Protein AF-A0A942HMV2-F1 (afdb_monomer)

Nearest PDB structures (foldseek):
  3lci-assembly1_A  TM=7.720E-01  e=3.658E-01  Escherichia coli K-12
  2wpb-assembly1_A  TM=7.862E-01  e=8.341E-01  Escherichia coli
  1fdz-assembly1_C  TM=6.994E-01  e=6.472E-01  Escherichia coli
  1nal-assembly1_3  TM=7.003E-01  e=8.886E-01  Escherichia coli
  6rkq-assembly1_A-2  TM=5.904E-01  e=3.365E+00  Zymomonas mobilis subsp. mobilis ZM4 = ATCC 31821

Mean predicted aligned error: 3.03 Å

Radius of gyration: 12.49 Å; Cα contacts (8 Å, |Δi|>4): 85; chains: 1; bounding box: 26×20×34 Å

Structure (mmCIF, N/CA/C/O backbone):
data_AF-A0A942HMV2-F1
#
_entry.id   AF-A0A942HMV2-F1
#
loop_
_atom_site.group_PDB
_atom_site.id
_atom_site.type_symbol
_atom_site.label_atom_id
_atom_site.label_alt_id
_atom_site.label_comp_id
_atom_site.label_asym_id
_atom_site.label_entity_id
_atom_site.label_seq_id
_atom_site.pdbx_PDB_ins_code
_atom_site.Cartn_x
_atom_site.Cartn_y
_atom_site.Cartn_z
_atom_site.occupancy
_atom_site.B_iso_or_equiv
_atom_site.auth_seq_id
_atom_site.auth_comp_id
_atom_site.auth_asym_id
_atom_site.auth_atom_id
_atom_site.pdbx_PDB_model_num
ATOM 1 N N . GLU A 1 1 ? 5.265 0.348 13.594 1.00 82.56 1 GLU A N 1
ATOM 2 C CA . GLU A 1 1 ? 4.776 1.085 14.782 1.00 82.56 1 GLU A CA 1
ATOM 3 C C . GLU A 1 1 ? 4.039 2.378 14.431 1.00 82.56 1 GLU A C 1
ATOM 5 O O . GLU A 1 1 ? 2.855 2.461 14.726 1.00 82.56 1 GLU A O 1
ATOM 10 N N . ALA A 1 2 ? 4.660 3.338 13.733 1.00 94.38 2 ALA A N 1
ATOM 11 C CA . ALA A 1 2 ? 3.998 4.603 13.370 1.00 94.38 2 ALA A CA 1
ATOM 12 C C . ALA A 1 2 ? 2.667 4.420 12.605 1.00 94.38 2 ALA A C 1
ATOM 14 O O . ALA A 1 2 ? 1.673 5.047 12.951 1.00 94.38 2 ALA A O 1
ATOM 15 N N . ILE A 1 3 ? 2.616 3.508 11.622 1.00 95.25 3 ILE A N 1
ATOM 16 C CA . ILE A 1 3 ? 1.394 3.223 10.844 1.00 95.25 3 ILE A CA 1
ATOM 17 C C . ILE A 1 3 ? 0.229 2.804 11.756 1.00 95.25 3 ILE A C 1
ATOM 19 O O . ILE A 1 3 ? -0.867 3.341 11.630 1.00 95.25 3 ILE A O 1
ATOM 23 N N . ARG A 1 4 ? 0.475 1.891 12.704 1.00 94.31 4 ARG A N 1
ATOM 24 C CA . ARG A 1 4 ? -0.531 1.414 13.666 1.00 94.31 4 ARG A CA 1
ATOM 25 C C . ARG A 1 4 ? -1.070 2.559 14.518 1.00 94.31 4 ARG A C 1
ATOM 27 O O . ARG A 1 4 ? -2.279 2.723 14.611 1.00 94.31 4 ARG A O 1
ATOM 34 N N . GLN A 1 5 ? -0.179 3.385 15.066 1.00 96.00 5 GLN A N 1
ATOM 35 C CA . GLN A 1 5 ? -0.568 4.542 15.876 1.00 96.00 5 GLN A CA 1
ATOM 36 C C . GLN A 1 5 ? -1.412 5.544 15.075 1.00 96.00 5 GLN A C 1
ATOM 38 O O . GLN A 1 5 ? -2.402 6.060 15.592 1.00 96.00 5 GLN A O 1
ATOM 43 N N . CYS A 1 6 ? -1.072 5.794 13.805 1.00 95.69 6 CYS A N 1
ATOM 44 C CA . CYS A 1 6 ? -1.878 6.649 12.933 1.00 95.69 6 CYS A CA 1
ATOM 45 C C . CYS A 1 6 ? -3.274 6.066 12.677 1.00 95.69 6 CYS A C 1
ATOM 47 O O . CYS A 1 6 ? -4.246 6.816 12.726 1.00 95.69 6 CYS A O 1
ATOM 49 N N . VAL A 1 7 ? -3.381 4.756 12.421 1.00 95.00 7 VAL A N 1
ATOM 50 C CA . VAL A 1 7 ? -4.678 4.089 12.215 1.00 95.00 7 VAL A CA 1
ATOM 51 C C . VAL A 1 7 ? -5.535 4.158 13.479 1.00 95.00 7 VAL A C 1
ATOM 53 O O . VAL A 1 7 ? -6.674 4.605 13.407 1.00 95.00 7 VAL A O 1
ATOM 56 N N . GLU A 1 8 ? -4.979 3.813 14.641 1.00 94.12 8 GLU A N 1
ATOM 57 C CA . GLU A 1 8 ? -5.691 3.876 15.927 1.00 94.12 8 GLU A CA 1
ATOM 58 C C . GLU A 1 8 ? -6.155 5.300 16.268 1.00 94.12 8 GLU A C 1
ATOM 60 O O . GLU A 1 8 ? -7.258 5.498 16.775 1.00 94.12 8 GLU A O 1
ATOM 65 N N . SER A 1 9 ? -5.349 6.312 15.936 1.00 96.19 9 SER A N 1
ATOM 66 C CA . SER A 1 9 ? -5.689 7.718 16.194 1.00 96.19 9 SER A CA 1
ATOM 67 C C . SER A 1 9 ? -6.773 8.266 15.259 1.00 96.19 9 SER A C 1
ATOM 69 O O . SER A 1 9 ? -7.388 9.285 15.570 1.00 96.19 9 SER A O 1
ATOM 71 N N . ALA A 1 10 ? -7.010 7.627 14.110 1.00 95.19 10 ALA A N 1
ATOM 72 C CA . ALA A 1 10 ? -7.973 8.091 13.112 1.00 95.19 10 ALA A CA 1
ATOM 73 C C . ALA A 1 10 ? -9.435 7.768 13.477 1.00 95.19 10 ALA A C 1
ATOM 75 O O . ALA A 1 10 ? -10.362 8.280 12.837 1.00 95.19 10 ALA A O 1
ATOM 76 N N . GLY A 1 11 ? -9.659 6.937 14.502 1.00 90.00 11 GLY A N 1
ATOM 77 C CA . GLY A 1 11 ? -10.988 6.494 14.916 1.00 90.00 11 GLY A CA 1
ATOM 78 C C . GLY A 1 11 ? -11.768 5.897 13.742 1.00 90.00 11 GLY A C 1
ATOM 79 O O . GLY A 1 11 ? -11.315 4.971 13.082 1.00 90.00 11 GLY A O 1
ATOM 80 N N . ARG A 1 12 ? -12.937 6.471 13.429 1.00 90.06 12 ARG A N 1
ATOM 81 C CA . ARG A 1 12 ? -13.832 5.964 12.370 1.00 90.06 12 ARG A CA 1
ATOM 82 C C . ARG A 1 12 ? -13.445 6.387 10.947 1.00 90.06 12 ARG A C 1
ATOM 84 O O . ARG A 1 12 ? -14.145 6.015 10.001 1.00 90.06 12 ARG A O 1
ATOM 91 N N . ALA A 1 13 ? -12.412 7.210 10.778 1.00 94.06 13 ALA A N 1
ATOM 92 C CA . ALA A 1 13 ? -11.977 7.650 9.458 1.00 94.06 13 ALA A CA 1
ATOM 93 C C . ALA A 1 13 ? -11.203 6.538 8.734 1.00 94.06 13 ALA A C 1
ATOM 95 O O . ALA A 1 13 ? -10.414 5.812 9.333 1.00 94.06 13 ALA A O 1
ATOM 96 N N . LEU A 1 14 ? -11.404 6.421 7.418 1.00 93.69 14 LEU A N 1
ATOM 97 C CA . LEU A 1 14 ? -10.623 5.495 6.599 1.00 93.69 14 LEU A CA 1
ATOM 98 C C . LEU A 1 14 ? -9.201 6.034 6.426 1.00 93.69 14 LEU A C 1
ATOM 100 O O . LEU A 1 14 ? -9.013 7.194 6.062 1.00 93.69 14 LEU A O 1
ATOM 104 N N . VAL A 1 15 ? -8.209 5.170 6.633 1.00 95.69 15 VAL A N 1
ATOM 105 C CA . VAL A 1 15 ? -6.790 5.514 6.491 1.00 95.69 15 VAL A CA 1
ATOM 106 C C . VAL A 1 15 ? -6.197 4.758 5.315 1.00 95.69 15 VAL A C 1
ATOM 108 O O . VAL A 1 15 ? -6.294 3.535 5.254 1.00 95.69 15 VAL A O 1
ATOM 111 N N . VAL A 1 16 ? -5.553 5.474 4.398 1.00 96.44 16 VAL A N 1
ATOM 112 C CA . VAL A 1 16 ? -4.768 4.882 3.309 1.00 96.44 16 VAL A CA 1
ATOM 113 C C . VAL A 1 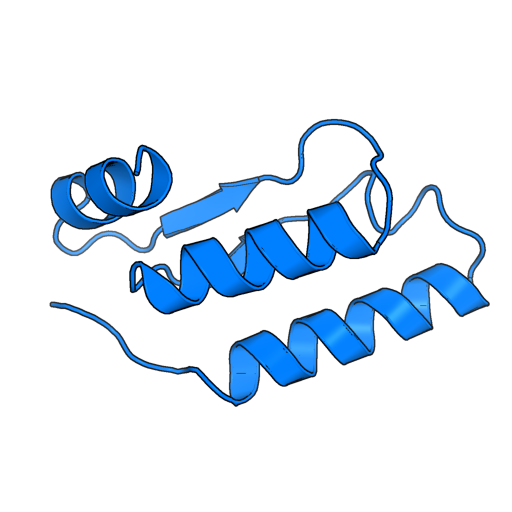16 ? -3.326 5.366 3.387 1.00 96.44 16 VAL A C 1
ATOM 115 O O . VAL A 1 16 ? -3.075 6.531 3.696 1.00 96.44 16 VAL A O 1
ATOM 118 N N . LEU A 1 17 ? -2.370 4.481 3.112 1.00 96.75 17 LEU A N 1
ATOM 119 C CA . LEU A 1 17 ? -0.947 4.815 3.149 1.00 96.75 17 LEU A CA 1
ATOM 120 C C . LEU A 1 17 ? -0.468 5.329 1.784 1.00 96.75 17 LEU A C 1
ATOM 122 O O . LEU A 1 17 ? -0.652 4.670 0.759 1.00 96.75 17 LEU A O 1
ATOM 126 N N . SER A 1 18 ? 0.164 6.504 1.766 1.00 96.44 18 SER A N 1
ATOM 127 C CA . SER A 1 18 ? 0.768 7.076 0.556 1.00 96.44 18 SER A CA 1
ATOM 128 C C . SER A 1 18 ? 2.170 6.518 0.316 1.00 96.44 18 SER A C 1
ATOM 130 O O . SER A 1 18 ? 2.961 6.390 1.244 1.00 96.44 18 SER A O 1
ATOM 132 N N . GLY A 1 19 ? 2.496 6.215 -0.943 1.00 91.62 19 GLY A N 1
ATOM 133 C CA . GLY A 1 19 ? 3.750 5.538 -1.305 1.00 91.62 19 GLY A CA 1
ATOM 134 C C . GLY A 1 19 ? 4.999 6.409 -1.401 1.00 91.62 19 GLY A C 1
ATOM 135 O O . GLY A 1 19 ? 6.081 5.866 -1.581 1.00 91.62 19 GLY A O 1
ATOM 136 N N . GLY A 1 20 ? 4.887 7.738 -1.332 1.00 93.81 20 GLY A N 1
ATOM 137 C CA . GLY A 1 20 ? 6.059 8.611 -1.445 1.00 93.81 20 GLY A CA 1
ATOM 138 C C . GLY A 1 20 ? 6.794 8.475 -2.790 1.00 93.81 20 GLY A C 1
ATOM 139 O O . GLY A 1 20 ? 6.154 8.438 -3.849 1.00 93.81 20 GLY A O 1
ATOM 140 N N . SER A 1 21 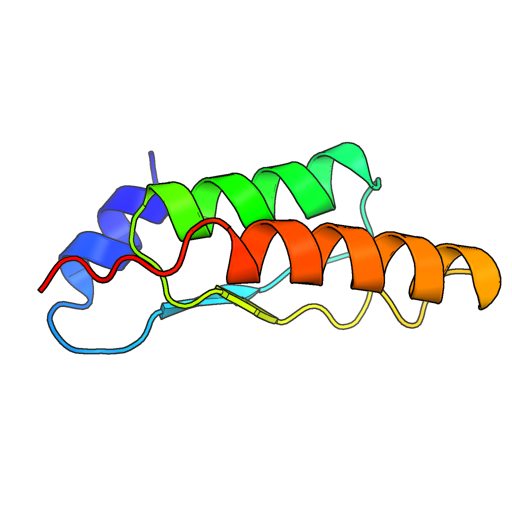? 8.131 8.535 -2.753 1.00 96.75 21 SER A N 1
ATOM 141 C CA . SER A 1 21 ? 9.025 8.362 -3.914 1.00 96.75 21 SER A CA 1
ATOM 142 C C . SER A 1 21 ? 9.016 6.919 -4.429 1.00 96.75 21 SER A C 1
ATOM 144 O O . SER A 1 21 ? 8.536 6.024 -3.741 1.00 96.75 21 SER A O 1
ATOM 146 N N . LYS A 1 22 ? 9.527 6.693 -5.649 1.00 97.00 22 LYS A N 1
ATOM 147 C CA . LYS A 1 22 ? 9.692 5.332 -6.177 1.00 97.00 22 LYS A 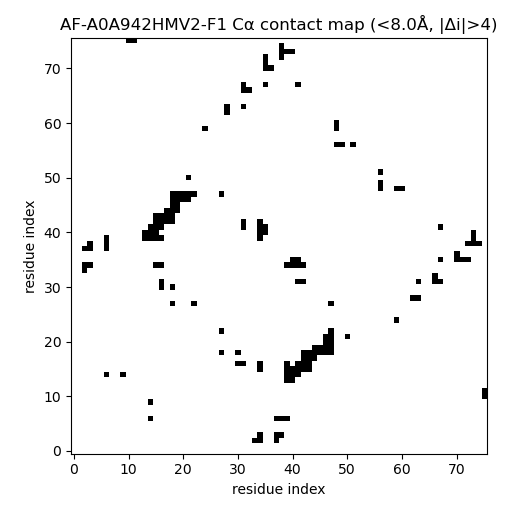CA 1
ATOM 148 C C . LYS A 1 22 ? 10.690 4.567 -5.302 1.00 97.00 22 LYS A C 1
ATOM 150 O O . LYS A 1 22 ? 11.789 5.065 -5.065 1.00 97.00 22 LYS A O 1
ATOM 155 N N . VAL A 1 23 ? 10.291 3.386 -4.852 1.00 97.56 23 VAL A N 1
ATOM 156 C CA . VAL A 1 23 ? 11.095 2.422 -4.088 1.00 97.56 23 VAL A CA 1
ATOM 157 C C . VAL A 1 23 ? 10.955 1.030 -4.716 1.00 97.56 23 VAL A C 1
ATOM 159 O O . VAL A 1 23 ? 10.195 0.852 -5.675 1.00 97.56 23 VAL A O 1
ATOM 162 N N . ASP A 1 24 ? 11.715 0.060 -4.214 1.00 97.62 24 ASP A N 1
ATOM 163 C CA . ASP A 1 24 ? 11.644 -1.331 -4.666 1.00 97.62 24 ASP A CA 1
ATOM 164 C C . ASP A 1 24 ? 10.319 -2.027 -4.299 1.00 97.62 24 ASP A C 1
ATOM 166 O O . ASP A 1 24 ? 9.519 -1.556 -3.487 1.00 97.62 24 ASP A O 1
ATOM 170 N N . ASP A 1 25 ? 10.073 -3.158 -4.953 1.00 97.69 25 ASP A N 1
ATOM 171 C CA . ASP A 1 25 ? 8.837 -3.942 -4.857 1.00 97.69 25 ASP A CA 1
ATOM 172 C C . ASP A 1 25 ? 8.626 -4.486 -3.452 1.00 97.69 25 ASP A C 1
ATOM 174 O O . ASP A 1 25 ? 7.503 -4.470 -2.947 1.00 97.69 25 ASP A O 1
ATOM 178 N N . GLU A 1 26 ? 9.705 -4.926 -2.804 1.00 97.81 26 GLU A N 1
ATOM 179 C CA . GLU A 1 26 ? 9.657 -5.448 -1.445 1.00 97.81 26 GLU A CA 1
ATOM 180 C C . GLU A 1 26 ? 9.115 -4.386 -0.488 1.00 97.81 26 GLU A C 1
ATOM 182 O O . GLU A 1 26 ? 8.164 -4.654 0.248 1.00 97.81 26 GLU A O 1
ATOM 187 N N . THR A 1 27 ? 9.630 -3.161 -0.578 1.00 97.38 27 THR A N 1
ATOM 188 C CA . THR A 1 27 ? 9.195 -2.016 0.223 1.00 97.38 27 THR A CA 1
ATOM 189 C C . THR A 1 27 ? 7.741 -1.640 -0.077 1.00 97.38 27 THR A C 1
ATOM 191 O O . THR A 1 27 ? 6.952 -1.432 0.846 1.00 97.38 27 THR A O 1
ATOM 194 N N . VAL A 1 28 ? 7.338 -1.593 -1.355 1.00 97.88 28 VAL A N 1
ATOM 195 C CA . VAL A 1 28 ? 5.942 -1.311 -1.757 1.00 97.88 28 VAL A CA 1
ATOM 196 C C . VAL A 1 28 ? 4.970 -2.334 -1.162 1.00 97.88 28 VAL A C 1
ATOM 198 O O . VAL A 1 28 ? 3.931 -1.975 -0.591 1.00 97.88 28 VAL A O 1
ATOM 201 N N . LEU A 1 29 ? 5.296 -3.620 -1.282 1.00 97.62 29 LEU A N 1
ATOM 202 C CA . LEU A 1 29 ? 4.455 -4.704 -0.784 1.00 97.62 29 LEU A CA 1
ATOM 203 C C . LEU A 1 29 ? 4.479 -4.776 0.743 1.00 97.62 29 LEU A C 1
ATOM 205 O O . LEU A 1 29 ? 3.451 -5.067 1.354 1.00 97.62 29 LEU A O 1
ATOM 209 N N . GLN A 1 30 ? 5.612 -4.458 1.368 1.00 96.88 30 GLN A N 1
ATOM 210 C CA . GLN A 1 30 ? 5.732 -4.387 2.818 1.00 96.88 30 GLN A CA 1
ATOM 211 C C . GLN A 1 30 ? 4.847 -3.282 3.390 1.00 96.88 30 GLN A C 1
ATOM 213 O O . GLN A 1 30 ? 4.032 -3.562 4.263 1.00 96.88 30 GLN A O 1
ATOM 218 N N . HIS A 1 31 ? 4.895 -2.074 2.827 1.00 96.81 31 HIS A N 1
ATOM 219 C CA . HIS A 1 31 ? 3.984 -0.988 3.195 1.00 96.81 31 HIS A CA 1
ATOM 220 C C . HIS A 1 31 ? 2.510 -1.384 3.044 1.00 96.81 31 HIS A C 1
ATOM 222 O O . HIS A 1 31 ? 1.688 -1.063 3.903 1.00 96.81 31 HIS A O 1
ATOM 228 N N . THR A 1 32 ? 2.175 -2.114 1.973 1.00 97.19 32 THR A N 1
ATOM 229 C CA . THR A 1 32 ? 0.814 -2.627 1.749 1.00 97.19 32 THR A CA 1
ATOM 230 C C . THR A 1 32 ? 0.405 -3.609 2.847 1.00 97.19 32 THR A C 1
ATOM 232 O O . THR A 1 32 ? -0.680 -3.483 3.408 1.00 97.19 32 THR A O 1
ATOM 235 N N . ARG A 1 33 ? 1.270 -4.561 3.213 1.00 96.00 33 ARG A N 1
ATOM 236 C CA . ARG A 1 33 ? 0.996 -5.497 4.314 1.00 96.00 33 ARG A CA 1
ATOM 237 C C . ARG A 1 33 ? 0.859 -4.777 5.651 1.00 96.00 33 ARG A C 1
ATOM 239 O O . ARG A 1 33 ? -0.069 -5.072 6.395 1.00 96.00 33 ARG A O 1
ATOM 246 N N . GLU A 1 34 ? 1.737 -3.823 5.938 1.00 95.75 34 GLU A N 1
ATOM 247 C CA . GLU A 1 34 ? 1.754 -3.094 7.207 1.00 95.75 34 GLU A CA 1
ATOM 248 C C . GLU A 1 34 ? 0.482 -2.278 7.433 1.00 95.75 34 GLU A C 1
ATOM 250 O O . GLU A 1 34 ? -0.093 -2.348 8.519 1.00 95.75 34 GLU A O 1
ATOM 255 N N . ILE A 1 35 ? -0.001 -1.543 6.422 1.00 95.88 35 ILE A N 1
ATOM 256 C CA . ILE A 1 35 ? -1.246 -0.776 6.570 1.00 95.88 35 ILE A CA 1
ATOM 257 C C . ILE A 1 35 ? -2.459 -1.691 6.745 1.00 95.88 35 ILE A C 1
ATOM 259 O O . ILE A 1 35 ? -3.327 -1.389 7.561 1.00 95.88 35 ILE A O 1
ATOM 263 N N . MET A 1 36 ? -2.501 -2.831 6.050 1.00 95.31 36 MET A N 1
ATOM 264 C CA . MET A 1 36 ? -3.593 -3.796 6.201 1.00 95.31 36 MET A CA 1
ATOM 265 C C . MET A 1 36 ? -3.555 -4.488 7.570 1.00 95.31 36 MET A C 1
ATOM 267 O O . MET A 1 36 ? -4.589 -4.621 8.220 1.00 95.31 36 MET A O 1
ATOM 271 N N . GLN A 1 37 ? -2.370 -4.871 8.057 1.00 94.00 37 GLN A N 1
ATOM 272 C CA . GLN A 1 37 ? -2.191 -5.445 9.398 1.00 94.00 37 GLN A CA 1
ATOM 273 C C . GLN A 1 37 ? -2.540 -4.451 10.510 1.00 94.00 37 GLN A C 1
ATOM 275 O O . GLN A 1 37 ? -3.057 -4.854 11.549 1.00 94.00 37 GLN A O 1
ATOM 280 N N . ALA A 1 38 ? -2.300 -3.159 10.287 1.00 94.00 38 ALA A N 1
ATOM 281 C CA . ALA A 1 38 ? -2.685 -2.095 11.206 1.00 94.00 38 ALA A CA 1
ATOM 282 C C . ALA A 1 38 ? -4.202 -1.819 11.242 1.00 94.00 38 ALA A C 1
ATOM 284 O O . ALA A 1 38 ? -4.640 -1.041 12.083 1.00 94.00 38 ALA A O 1
ATOM 285 N N . GLY A 1 39 ? -5.004 -2.425 10.356 1.00 93.44 39 GLY A N 1
ATOM 286 C CA . GLY A 1 39 ? -6.444 -2.161 10.231 1.00 93.44 39 GLY A CA 1
ATOM 287 C C . GLY A 1 39 ? -6.787 -0.961 9.341 1.00 93.44 39 GLY A C 1
ATOM 288 O O . GLY A 1 39 ? -7.924 -0.489 9.343 1.00 93.44 39 GLY A O 1
ATOM 289 N N . GLY A 1 40 ? -5.812 -0.453 8.581 1.00 94.62 40 GLY A N 1
ATOM 290 C CA . GLY A 1 40 ? -6.031 0.576 7.576 1.00 94.62 40 GLY A CA 1
ATOM 291 C C . GLY A 1 40 ? -6.844 0.064 6.382 1.00 94.62 40 GLY A C 1
ATOM 292 O O . GLY A 1 40 ? -7.115 -1.120 6.217 1.00 94.62 40 GLY A O 1
ATOM 293 N N . SER A 1 41 ? -7.261 0.991 5.527 1.00 94.62 41 SER A N 1
ATOM 294 C CA . SER A 1 41 ? -8.166 0.734 4.400 1.00 94.62 41 SER A CA 1
ATOM 295 C C . SER A 1 41 ? -7.459 0.451 3.073 1.00 94.62 41 SER A C 1
ATOM 297 O O . SER A 1 41 ? -8.135 0.123 2.100 1.00 94.62 41 SER A O 1
ATOM 299 N N . GLY A 1 42 ? -6.132 0.594 3.009 1.00 95.75 42 GLY A N 1
ATOM 300 C CA . GLY A 1 42 ? -5.335 0.268 1.826 1.00 95.75 42 GLY A CA 1
ATOM 301 C C . GLY A 1 42 ? -4.210 1.262 1.552 1.00 95.75 42 GLY A C 1
ATOM 302 O O . GLY A 1 42 ? -3.690 1.915 2.457 1.00 95.75 42 GLY A O 1
ATOM 303 N N . VAL A 1 43 ? -3.832 1.378 0.281 1.00 97.38 43 VAL A N 1
ATOM 304 C CA . VAL A 1 43 ? -2.700 2.188 -0.188 1.00 97.38 43 VAL A CA 1
ATOM 305 C C . VAL A 1 43 ? -3.106 3.113 -1.333 1.00 97.38 43 VAL A C 1
ATOM 307 O O . VAL A 1 43 ? -4.038 2.821 -2.080 1.00 97.38 43 VAL A O 1
ATOM 310 N N . ILE A 1 44 ? -2.373 4.214 -1.498 1.00 97.06 44 ILE A N 1
ATOM 311 C CA . ILE A 1 44 ? -2.450 5.095 -2.667 1.00 97.06 44 ILE A CA 1
ATOM 312 C C . ILE A 1 44 ? -1.050 5.299 -3.253 1.00 97.06 44 ILE A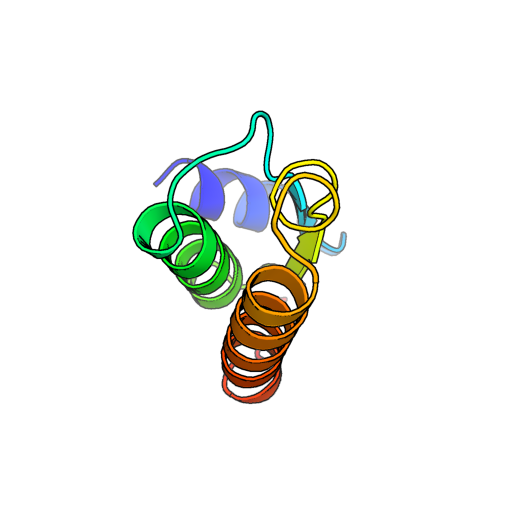 C 1
ATOM 314 O O . ILE A 1 44 ? -0.218 6.049 -2.734 1.00 97.06 44 ILE A O 1
ATOM 318 N N . PHE A 1 45 ? -0.773 4.611 -4.360 1.00 97.69 45 PHE A N 1
ATOM 319 C CA . PHE A 1 45 ? 0.539 4.605 -5.000 1.00 97.69 45 PHE A CA 1
ATOM 320 C C . PHE A 1 45 ? 0.491 5.247 -6.385 1.00 97.69 45 PHE A C 1
ATOM 322 O O . PHE A 1 45 ? -0.089 4.709 -7.319 1.00 97.69 45 PHE A O 1
ATOM 329 N N . GLY A 1 46 ? 1.148 6.405 -6.506 1.00 97.56 46 GLY A N 1
ATOM 330 C CA . GLY A 1 46 ? 1.458 7.041 -7.786 1.00 97.56 46 GLY A CA 1
ATOM 331 C C . GLY A 1 46 ? 2.776 6.502 -8.332 1.00 97.56 46 GLY 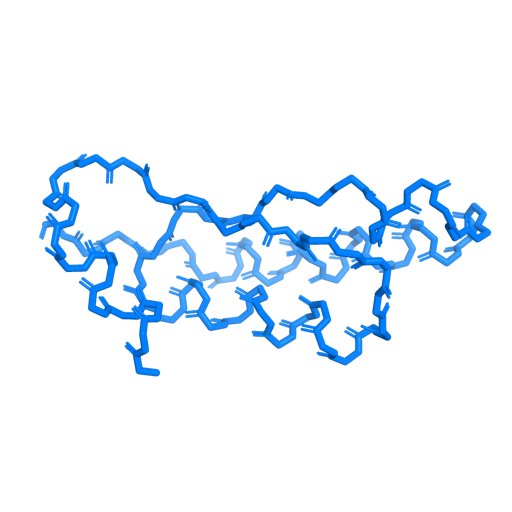A C 1
ATOM 332 O O . GLY A 1 46 ? 2.792 5.480 -9.004 1.00 97.56 46 GLY A O 1
ATOM 333 N N . ARG A 1 47 ? 3.898 7.164 -7.992 1.00 97.94 47 ARG A N 1
ATOM 334 C CA . ARG A 1 47 ? 5.282 6.867 -8.454 1.00 97.94 47 ARG A CA 1
ATOM 335 C C . ARG A 1 47 ? 5.686 5.395 -8.399 1.00 97.94 47 ARG A C 1
ATOM 337 O O . ARG A 1 47 ? 6.343 4.926 -9.317 1.00 97.94 47 ARG A O 1
ATOM 344 N N . ASN A 1 48 ? 5.217 4.661 -7.397 1.00 98.12 48 ASN A N 1
ATOM 345 C CA . ASN A 1 48 ? 5.455 3.223 -7.271 1.00 98.12 48 ASN A CA 1
ATOM 346 C C . ASN A 1 48 ? 4.698 2.349 -8.288 1.00 98.12 48 ASN A C 1
ATOM 348 O O . ASN A 1 48 ? 4.823 1.135 -8.221 1.00 98.12 48 ASN A O 1
ATOM 352 N N . VAL A 1 49 ? 3.944 2.938 -9.220 1.00 98.06 49 VAL A N 1
ATOM 353 C CA . VAL A 1 49 ? 3.239 2.249 -10.310 1.00 98.06 49 VAL A CA 1
ATOM 354 C C . VAL A 1 49 ? 3.649 2.833 -11.666 1.00 98.06 49 VAL A C 1
ATOM 356 O O . VAL A 1 49 ? 4.379 2.194 -12.410 1.00 98.06 49 VAL A O 1
ATOM 359 N N . TRP A 1 50 ? 3.258 4.073 -11.980 1.00 96.25 50 TRP A N 1
ATOM 360 C CA . TRP A 1 50 ? 3.440 4.677 -13.318 1.00 96.25 50 TRP A CA 1
ATOM 361 C C . TRP A 1 50 ? 4.888 4.976 -13.750 1.00 96.25 50 TRP A C 1
ATOM 363 O O . TRP A 1 50 ? 5.109 5.280 -14.915 1.00 96.25 50 TRP A O 1
ATOM 373 N N . GLN A 1 51 ? 5.872 4.923 -12.843 1.00 97.75 51 GLN A N 1
ATOM 374 C CA . GLN A 1 51 ? 7.298 5.084 -13.188 1.00 97.75 51 GLN A CA 1
ATOM 375 C C . GLN A 1 51 ? 8.013 3.738 -13.397 1.00 97.75 51 GLN A C 1
ATOM 377 O O . GLN A 1 51 ? 9.247 3.683 -13.396 1.00 97.75 51 GLN A O 1
ATOM 382 N N . ARG A 1 52 ? 7.265 2.637 -13.467 1.00 97.38 52 ARG A N 1
ATOM 383 C CA . ARG A 1 52 ? 7.758 1.294 -13.789 1.00 97.38 52 ARG A CA 1
ATOM 384 C C . ARG A 1 52 ? 7.462 0.985 -15.250 1.00 97.38 52 ARG A C 1
ATOM 386 O O . ARG A 1 52 ? 6.577 1.606 -15.839 1.00 97.38 52 ARG A O 1
ATOM 393 N N . GLU A 1 53 ? 8.161 -0.001 -15.800 1.00 98.12 53 GLU A N 1
ATOM 394 C CA . GLU A 1 53 ? 7.767 -0.556 -17.092 1.00 98.12 53 GLU A CA 1
ATOM 395 C C . GLU A 1 53 ? 6.371 -1.177 -16.993 1.00 98.12 53 GLU A C 1
ATOM 397 O O . GLU A 1 53 ? 5.956 -1.640 -15.931 1.00 98.12 53 GLU A O 1
ATOM 402 N N . TRP A 1 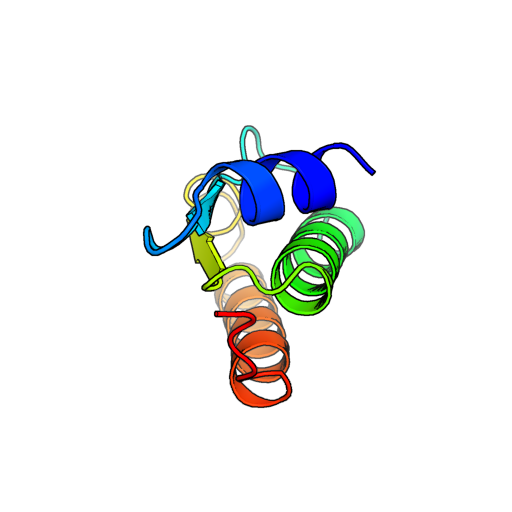54 ? 5.621 -1.187 -18.096 1.00 97.81 54 TRP A N 1
ATOM 403 C CA . TRP A 1 54 ? 4.205 -1.578 -18.079 1.00 97.81 54 TRP A CA 1
ATOM 404 C C . TRP A 1 54 ? 3.967 -2.978 -17.487 1.00 97.81 54 TRP A C 1
ATOM 406 O O . TRP A 1 54 ? 3.034 -3.176 -16.706 1.00 97.81 54 TRP A O 1
ATOM 416 N N . SER A 1 55 ? 4.824 -3.946 -17.825 1.00 98.19 55 SER A N 1
ATOM 417 C CA . SER A 1 55 ? 4.734 -5.316 -17.306 1.00 98.19 55 SER A CA 1
ATOM 418 C C . SER A 1 55 ? 4.984 -5.372 -15.798 1.00 98.19 55 SER A C 1
ATOM 420 O O . SER A 1 55 ? 4.239 -6.035 -15.078 1.00 98.19 55 SER A O 1
ATOM 422 N N . GLU A 1 56 ? 5.981 -4.636 -15.308 1.00 98.12 56 GLU A N 1
ATOM 423 C CA . GLU A 1 56 ? 6.300 -4.522 -13.882 1.00 98.12 56 GLU A CA 1
ATOM 424 C C . GLU A 1 56 ? 5.194 -3.791 -13.114 1.00 98.12 56 GLU A C 1
ATOM 426 O O . GLU A 1 56 ? 4.834 -4.191 -12.008 1.00 98.12 56 GLU A O 1
ATOM 431 N N . ALA A 1 57 ? 4.62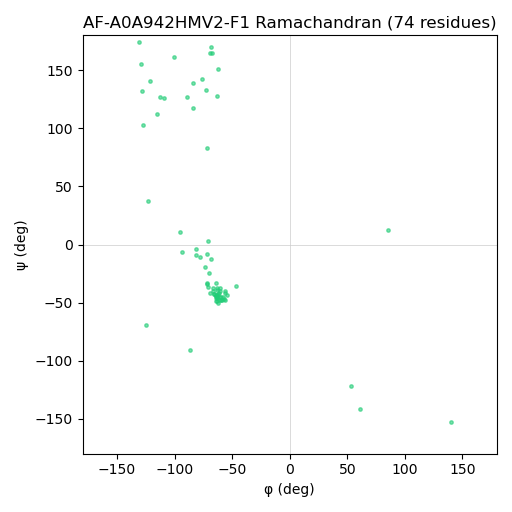3 -2.736 -13.704 1.00 98.44 57 ALA A N 1
ATOM 432 C CA . ALA A 1 57 ? 3.509 -1.990 -13.132 1.00 98.44 57 ALA A CA 1
ATOM 433 C C . ALA A 1 57 ? 2.284 -2.896 -12.935 1.00 98.44 57 ALA A C 1
ATOM 435 O O . ALA A 1 57 ? 1.686 -2.902 -11.862 1.00 98.44 57 ALA A O 1
ATOM 436 N N . ASN A 1 58 ? 1.937 -3.711 -13.932 1.00 98.38 58 ASN A N 1
ATOM 437 C CA . ASN A 1 58 ? 0.843 -4.669 -13.790 1.00 98.38 58 ASN A CA 1
ATOM 438 C C . ASN A 1 58 ? 1.150 -5.758 -12.759 1.00 98.38 58 ASN A C 1
ATOM 440 O O . ASN A 1 58 ? 0.290 -6.078 -11.941 1.00 98.38 58 ASN A O 1
ATOM 444 N N . ALA A 1 59 ? 2.373 -6.294 -12.755 1.00 98.31 59 ALA A N 1
ATOM 445 C CA . ALA A 1 59 ? 2.771 -7.323 -11.799 1.00 98.31 59 ALA A CA 1
ATOM 446 C C . ALA A 1 59 ? 2.692 -6.827 -10.346 1.00 98.31 59 ALA A C 1
ATOM 448 O O . ALA A 1 59 ? 2.216 -7.554 -9.471 1.00 98.31 59 ALA A O 1
ATOM 449 N N . ILE A 1 60 ? 3.121 -5.589 -10.071 1.00 98.12 60 ILE A N 1
ATOM 450 C CA . ILE A 1 60 ? 3.029 -5.024 -8.719 1.00 98.12 60 ILE A CA 1
ATOM 451 C C . ILE A 1 60 ? 1.576 -4.703 -8.338 1.00 98.12 60 ILE A C 1
ATOM 453 O O . ILE A 1 60 ? 1.187 -4.924 -7.193 1.00 98.12 60 ILE A O 1
ATOM 457 N N . ILE A 1 61 ? 0.747 -4.241 -9.286 1.00 98.25 61 ILE A N 1
ATOM 458 C CA . ILE A 1 61 ? -0.684 -3.980 -9.052 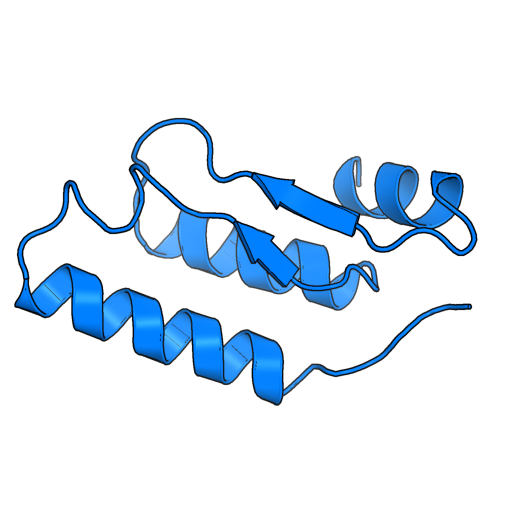1.00 98.25 61 ILE A CA 1
ATOM 459 C C . ILE A 1 61 ? -1.412 -5.258 -8.622 1.00 98.25 61 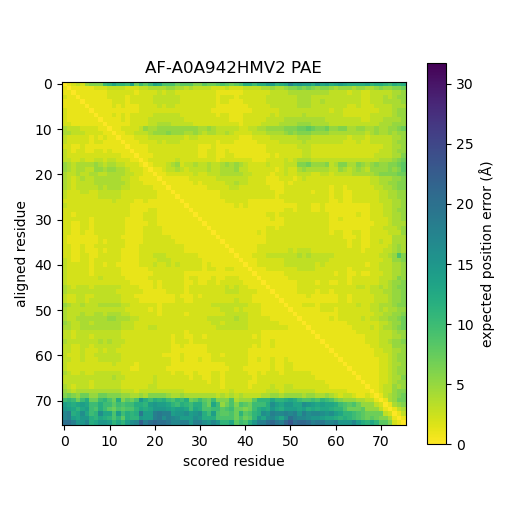ILE A C 1
ATOM 461 O O . ILE A 1 61 ? -2.185 -5.211 -7.664 1.00 98.25 61 ILE A O 1
ATOM 465 N N . GLU A 1 62 ? -1.176 -6.389 -9.292 1.00 98.44 62 GLU A N 1
ATOM 466 C CA . GLU A 1 62 ? -1.835 -7.651 -8.934 1.00 98.44 62 GLU A CA 1
ATOM 467 C C . GLU A 1 62 ? -1.439 -8.124 -7.529 1.00 98.44 62 GLU A C 1
ATOM 469 O O . GLU A 1 62 ? -2.315 -8.415 -6.717 1.00 98.44 62 GLU A O 1
ATOM 474 N N . GLN A 1 63 ? -0.155 -8.061 -7.172 1.00 98.00 63 GLN A N 1
ATOM 475 C CA . GLN A 1 63 ? 0.310 -8.424 -5.824 1.00 98.00 63 GLN A CA 1
ATOM 476 C C . GLN A 1 63 ? -0.259 -7.505 -4.723 1.00 98.00 63 GLN A C 1
ATOM 478 O O . GLN A 1 63 ? -0.602 -7.958 -3.622 1.00 98.00 63 GLN A O 1
ATOM 483 N N . ILE A 1 64 ? -0.401 -6.203 -5.007 1.00 97.56 64 ILE A N 1
ATOM 484 C CA . ILE A 1 64 ? -1.078 -5.265 -4.100 1.00 97.56 64 ILE A CA 1
ATOM 485 C C . ILE A 1 64 ? -2.543 -5.681 -3.933 1.00 97.56 64 ILE A C 1
ATOM 487 O O . ILE A 1 64 ? -3.010 -5.818 -2.802 1.00 97.56 64 ILE A O 1
ATOM 491 N N . LYS A 1 65 ? -3.267 -5.918 -5.036 1.00 97.00 65 LYS A N 1
ATOM 492 C CA . LYS A 1 65 ? -4.682 -6.325 -5.008 1.00 97.00 65 LYS A CA 1
ATOM 493 C C . LYS A 1 65 ? -4.887 -7.608 -4.209 1.00 97.00 65 LYS A C 1
ATOM 495 O O . LYS A 1 65 ? -5.793 -7.650 -3.380 1.00 97.00 65 LYS A O 1
ATOM 500 N N . GLU A 1 66 ? -4.043 -8.615 -4.409 1.00 96.44 66 GLU A N 1
ATOM 501 C CA . GLU A 1 66 ? -4.074 -9.865 -3.641 1.00 96.44 66 GLU A CA 1
ATOM 502 C C . GLU A 1 66 ? -3.959 -9.600 -2.135 1.00 96.44 66 GLU A C 1
ATOM 504 O O . GLU A 1 66 ? -4.781 -10.078 -1.351 1.00 96.44 66 GLU A O 1
ATOM 509 N N . THR A 1 67 ? -2.999 -8.763 -1.730 1.00 94.75 67 THR A N 1
ATOM 510 C CA . THR A 1 67 ? -2.797 -8.402 -0.318 1.00 94.75 67 THR A CA 1
ATOM 511 C C . THR A 1 67 ? -4.015 -7.685 0.272 1.00 94.75 67 THR A C 1
ATOM 513 O O . THR A 1 67 ? -4.417 -7.985 1.401 1.00 94.75 67 THR A O 1
ATOM 516 N N . LEU A 1 68 ? -4.606 -6.751 -0.483 1.00 93.81 68 LEU A N 1
ATOM 517 C CA . LEU A 1 68 ? -5.788 -5.991 -0.066 1.00 93.81 68 LEU A CA 1
ATOM 518 C C . LEU A 1 68 ? -7.010 -6.904 0.112 1.00 93.81 68 LEU A C 1
ATOM 520 O O . LEU A 1 68 ? -7.703 -6.814 1.125 1.00 93.81 68 LEU A O 1
ATOM 524 N N . LEU A 1 69 ? -7.260 -7.799 -0.848 1.00 92.06 69 LEU A N 1
ATOM 525 C CA . LEU A 1 69 ? -8.415 -8.702 -0.837 1.00 92.06 69 LEU A CA 1
ATOM 526 C C . LEU A 1 69 ? -8.292 -9.803 0.224 1.00 92.06 69 LEU A C 1
ATOM 528 O O . LEU A 1 69 ? -9.299 -10.195 0.812 1.00 92.06 69 LEU A O 1
ATOM 532 N N . ALA A 1 70 ? -7.076 -10.268 0.516 1.00 89.88 70 ALA A N 1
ATOM 533 C CA . ALA A 1 70 ? -6.837 -11.275 1.549 1.00 89.88 70 ALA A CA 1
ATOM 534 C C . ALA A 1 70 ? -7.061 -10.749 2.980 1.00 89.88 70 ALA A C 1
ATOM 536 O O . ALA A 1 70 ? -7.335 -11.533 3.887 1.00 89.88 70 ALA A O 1
ATOM 537 N N . ASN A 1 71 ? -6.951 -9.433 3.199 1.00 79.94 71 ASN A N 1
ATOM 538 C CA . ASN A 1 71 ? -6.911 -8.829 4.535 1.00 79.94 71 ASN A CA 1
ATOM 539 C C . ASN A 1 71 ? -7.999 -7.776 4.764 1.00 79.94 71 ASN A C 1
ATOM 541 O O . ASN A 1 71 ? -7.769 -6.779 5.445 1.00 79.94 71 ASN A O 1
ATOM 545 N N . VAL A 1 72 ? -9.207 -7.988 4.239 1.00 73.94 72 VAL A N 1
ATOM 546 C CA . VAL A 1 72 ? -10.338 -7.086 4.500 1.00 73.94 72 VAL A CA 1
ATOM 547 C C . VAL A 1 72 ? -10.828 -7.262 5.943 1.00 73.94 72 VAL A C 1
ATOM 549 O O . VAL A 1 72 ? -11.778 -7.990 6.227 1.00 73.94 72 VAL A O 1
ATOM 552 N N . ARG A 1 73 ? -10.159 -6.593 6.883 1.00 71.88 73 ARG A N 1
ATOM 553 C CA . ARG A 1 73 ? -10.572 -6.453 8.282 1.00 71.88 73 ARG A CA 1
ATOM 554 C C . ARG A 1 73 ? -10.551 -4.976 8.643 1.00 71.88 73 ARG A C 1
ATOM 556 O O . ARG A 1 73 ? -9.582 -4.285 8.355 1.00 71.88 73 ARG A O 1
ATOM 563 N N . ARG A 1 74 ? -11.623 -4.493 9.269 1.00 62.47 74 ARG A N 1
ATOM 564 C CA . ARG A 1 74 ? -11.672 -3.144 9.842 1.00 62.47 74 ARG A CA 1
ATOM 565 C C . ARG A 1 74 ? -11.659 -3.257 11.353 1.00 62.47 74 ARG A C 1
ATOM 567 O O . ARG A 1 74 ? -12.501 -3.958 11.912 1.00 62.47 74 ARG A O 1
ATOM 574 N N . THR A 1 75 ? -10.721 -2.560 11.979 1.00 60.69 75 THR A N 1
ATOM 575 C CA . THR A 1 75 ? -10.745 -2.316 13.420 1.00 60.69 75 THR A CA 1
ATOM 576 C C . THR A 1 75 ? -11.639 -1.089 13.648 1.00 60.69 75 THR A C 1
ATOM 578 O O . THR A 1 75 ? -11.342 -0.054 13.051 1.00 60.69 75 THR A O 1
ATOM 581 N N . PRO A 1 76 ? -12.773 -1.212 14.367 1.00 57.38 76 PRO A N 1
ATOM 582 C CA . PRO A 1 76 ? -13.701 -0.103 14.615 1.00 57.38 76 PRO A CA 1
ATOM 583 C C . PRO A 1 76 ? -13.114 1.033 15.453 1.00 57.38 76 PRO A C 1
ATOM 585 O O . PRO A 1 76 ? -12.254 0.735 16.311 1.00 57.38 76 PRO A O 1
#

Sequence (76 aa):
EAIRQCVESAGRALVVLSGGSKVDDETVLQHTREIMQAGGSGVIFGRNVWQREWSEANAIIEQIKETLLANVRRTP

pLDDT: mean 93.66, std 8.31, range [57.38, 98.44]

Foldseek 3Di:
DVLLVVLVVCPPDADAAEDPAADDLVSVLVSQLVNLVSQHQGYDYDNPAPVDDPVVNVVSVVSSVVSNVVRPDHDD

Solvent-accessible surface area (backbone atoms only — not comparable to full-atom values): 4434 Å² total; per-residue (Å²): 111,70,65,38,55,53,38,64,71,45,51,89,54,84,40,63,49,71,57,70,66,69,68,58,69,68,59,56,51,46,55,49,51,50,33,32,74,41,34,26,74,40,69,50,65,57,46,69,28,81,75,46,58,72,70,58,27,52,55,52,51,51,56,49,49,52,56,54,70,76,45,82,50,77,64,119

Secondary structure (DSSP, 8-state):
-HHHHHHHHTTTS--EEE--S---HHHHHHHHHHHHHTT--EEE-SHHHHTS-HHHHHHHHHHHHHHHHHT-----